Protein AF-A0A0F9MTR9-F1 (afdb_monomer)

Organism: NCBI:txid412755

Solvent-accessible surface area (backbone atoms only — not comparable to full-atom values): 8987 Å² total; per-residue (Å²): 132,70,67,75,56,73,81,66,84,61,54,40,68,63,38,48,52,52,39,52,52,59,43,52,77,67,64,38,77,47,78,51,72,43,64,49,99,84,73,46,79,38,27,51,30,38,27,37,75,48,100,92,44,79,46,41,32,48,50,75,56,64,39,66,62,46,27,50,54,45,49,54,35,38,74,72,57,65,37,72,91,58,58,66,74,57,50,70,30,61,70,50,21,37,16,25,48,40,48,51,51,36,56,50,50,55,54,52,49,56,38,38,75,69,69,74,46,55,69,61,73,74,43,44,56,27,30,40,41,84,87,79,72,39,30,45,44,54,56,37,54,76,54,69,36,71,93,71,63,80,59,95,80,68,77,127

Structure (mmCIF, N/CA/C/O backbone):
data_AF-A0A0F9MTR9-F1
#
_entry.id   AF-A0A0F9MTR9-F1
#
loop_
_atom_site.group_PDB
_atom_site.id
_atom_site.type_symbol
_atom_site.label_atom_id
_atom_site.label_alt_id
_atom_site.label_comp_id
_atom_site.label_asym_id
_atom_site.label_entity_id
_atom_site.label_seq_id
_atom_site.pdbx_PDB_ins_code
_atom_site.Cartn_x
_atom_site.Cartn_y
_atom_site.Cartn_z
_atom_site.occupancy
_atom_site.B_iso_or_equiv
_atom_site.auth_seq_id
_atom_site.auth_comp_id
_atom_site.auth_asym_id
_atom_site.auth_atom_id
_atom_site.pdbx_PDB_model_num
ATOM 1 N N . MET A 1 1 ? -18.879 12.267 6.826 1.00 84.62 1 MET A N 1
ATOM 2 C CA . MET A 1 1 ? -18.868 10.791 6.796 1.00 84.62 1 MET A CA 1
ATOM 3 C C . MET A 1 1 ? -17.697 10.272 7.627 1.00 84.62 1 MET A C 1
ATOM 5 O O . MET A 1 1 ? -16.678 10.961 7.651 1.00 84.62 1 MET A O 1
ATOM 9 N N . PRO A 1 2 ? -17.838 9.143 8.342 1.00 90.69 2 PRO A N 1
ATOM 10 C CA . PRO A 1 2 ? -16.717 8.442 8.976 1.00 90.69 2 PRO A CA 1
ATOM 11 C C . PRO A 1 2 ? -15.679 7.957 7.956 1.00 90.69 2 PRO A C 1
ATOM 13 O O . PRO A 1 2 ? -16.013 7.754 6.790 1.00 90.69 2 PRO A O 1
ATOM 16 N N . LEU A 1 3 ? -14.436 7.746 8.396 1.00 92.81 3 LEU A N 1
ATOM 17 C CA . LEU A 1 3 ? -13.390 7.118 7.584 1.00 92.81 3 LEU A CA 1
ATOM 18 C C . LEU A 1 3 ? -13.843 5.726 7.116 1.00 92.81 3 LEU A C 1
ATOM 20 O O . LEU A 1 3 ? -14.436 4.975 7.887 1.00 92.81 3 LEU A O 1
ATOM 24 N N . LYS A 1 4 ? -13.555 5.349 5.868 1.00 93.75 4 LYS A N 1
ATOM 25 C CA . LYS A 1 4 ? -13.884 4.008 5.365 1.00 93.75 4 LYS A CA 1
ATOM 26 C C . LYS A 1 4 ? -13.248 2.933 6.260 1.00 93.75 4 LYS A C 1
ATOM 28 O O . LYS A 1 4 ? -12.132 3.101 6.736 1.00 93.75 4 LYS A O 1
ATOM 33 N N . ASN A 1 5 ? -13.967 1.837 6.501 1.00 94.81 5 ASN A N 1
ATOM 34 C CA . ASN A 1 5 ? -13.511 0.698 7.310 1.00 94.81 5 ASN A CA 1
ATOM 35 C C . ASN A 1 5 ? -13.200 0.996 8.794 1.00 94.81 5 ASN A C 1
ATOM 37 O O . ASN A 1 5 ? -12.680 0.118 9.475 1.00 94.81 5 ASN A O 1
ATOM 41 N N . TYR A 1 6 ? -13.570 2.166 9.336 1.00 92.69 6 TYR A N 1
ATOM 42 C CA . TYR A 1 6 ? -13.245 2.583 10.714 1.00 92.69 6 TYR A CA 1
ATOM 43 C C . TYR A 1 6 ? -13.692 1.623 11.834 1.00 92.69 6 TYR A C 1
ATOM 45 O O . TYR A 1 6 ? -13.166 1.678 12.945 1.00 92.69 6 TYR A O 1
ATOM 53 N N . SER A 1 7 ? -14.681 0.768 11.564 1.00 91.81 7 SER A N 1
ATOM 54 C CA . SER A 1 7 ? -15.221 -0.225 12.499 1.00 91.81 7 SER A CA 1
ATOM 55 C C . SER A 1 7 ? -14.712 -1.646 12.244 1.00 91.81 7 SER A C 1
ATOM 57 O O . SER A 1 7 ? -15.275 -2.595 12.793 1.00 91.81 7 SER A O 1
ATOM 59 N N . THR A 1 8 ? -13.708 -1.820 11.376 1.00 94.62 8 THR A N 1
ATOM 60 C CA . THR A 1 8 ? -13.146 -3.138 11.069 1.00 94.62 8 THR A CA 1
ATOM 61 C C . THR A 1 8 ? -12.649 -3.834 12.334 1.00 94.62 8 THR A C 1
ATOM 63 O O . THR A 1 8 ? -12.142 -3.203 13.257 1.00 94.62 8 THR A O 1
ATOM 66 N N . LYS A 1 9 ? -12.804 -5.155 12.364 1.00 94.44 9 LYS A N 1
ATOM 67 C CA . LYS A 1 9 ? -12.199 -6.047 13.363 1.00 94.44 9 LYS A CA 1
ATOM 68 C C . LYS A 1 9 ? -11.244 -7.048 12.711 1.00 94.44 9 LYS A C 1
ATOM 70 O O . LYS A 1 9 ? -10.801 -7.986 13.360 1.00 94.44 9 LYS A O 1
ATOM 75 N N . ILE A 1 10 ? -11.006 -6.894 11.407 1.00 97.12 10 ILE A N 1
ATOM 76 C CA . ILE A 1 10 ? -10.143 -7.774 10.624 1.00 97.12 10 ILE A CA 1
ATOM 77 C C . ILE A 1 10 ? -8.696 -7.359 10.902 1.00 97.12 10 ILE A C 1
ATOM 79 O O . ILE A 1 10 ? -8.375 -6.207 10.610 1.00 97.12 10 ILE A O 1
ATOM 83 N N . PRO A 1 11 ? -7.842 -8.262 11.416 1.00 95.88 11 PRO A N 1
ATOM 84 C CA . PRO A 1 11 ? -6.431 -7.968 11.632 1.00 95.88 11 PRO A CA 1
ATOM 85 C C . PRO A 1 11 ? -5.704 -7.593 10.338 1.00 95.88 11 PRO A C 1
ATOM 87 O O . PRO A 1 11 ? -6.082 -8.016 9.234 1.00 95.88 11 PRO A O 1
ATOM 90 N N . SER A 1 12 ? -4.630 -6.825 10.486 1.00 96.38 12 SER A N 1
ATOM 91 C CA . SER A 1 12 ? -3.787 -6.371 9.379 1.00 96.38 12 SER A CA 1
ATOM 92 C C . SER A 1 12 ? -3.253 -7.536 8.553 1.00 96.38 12 SER A C 1
ATOM 94 O O . SER A 1 12 ? -3.340 -7.506 7.333 1.00 96.38 12 SER A O 1
ATOM 96 N N . GLU A 1 13 ? -2.785 -8.598 9.204 1.00 96.06 13 GLU A N 1
ATOM 97 C CA . GLU A 1 13 ? -2.143 -9.765 8.592 1.00 96.06 13 GLU A CA 1
ATOM 98 C C . GLU A 1 13 ? -3.093 -10.477 7.632 1.00 96.06 13 GLU A C 1
ATOM 100 O O . GLU A 1 13 ? -2.724 -10.796 6.504 1.00 96.06 13 GLU A O 1
ATOM 105 N N . ARG A 1 14 ? -4.354 -10.658 8.048 1.00 98.12 14 ARG A N 1
ATOM 106 C CA . ARG A 1 14 ? -5.390 -11.247 7.194 1.00 98.12 14 ARG A CA 1
ATOM 107 C C . ARG A 1 14 ? -5.662 -10.371 5.977 1.00 98.12 14 ARG A C 1
ATOM 109 O O . ARG A 1 14 ? -5.821 -10.883 4.876 1.00 98.12 14 ARG A O 1
ATOM 116 N N . THR A 1 15 ? -5.710 -9.057 6.168 1.00 98.25 15 THR A N 1
ATOM 117 C CA . THR A 1 15 ? -5.938 -8.125 5.061 1.00 98.25 15 THR A CA 1
ATOM 118 C C . THR A 1 15 ? -4.756 -8.092 4.096 1.00 98.25 15 THR A C 1
ATOM 120 O O . THR A 1 15 ? -4.961 -8.052 2.889 1.00 98.25 15 THR A O 1
ATOM 123 N N . ILE A 1 16 ? -3.528 -8.147 4.608 1.00 98.25 16 ILE A N 1
ATOM 124 C CA . ILE A 1 16 ? -2.316 -8.208 3.792 1.00 98.25 16 ILE A CA 1
ATOM 125 C C . ILE A 1 16 ? -2.293 -9.508 2.985 1.00 98.25 16 ILE A C 1
ATOM 127 O O . ILE A 1 16 ? -2.051 -9.446 1.789 1.00 98.25 16 ILE A O 1
ATOM 131 N N . ALA A 1 17 ? -2.652 -10.651 3.572 1.00 98.19 17 ALA A N 1
ATOM 132 C CA . ALA A 1 17 ? -2.783 -11.905 2.826 1.00 98.19 17 ALA A CA 1
ATOM 133 C C . ALA A 1 17 ? -3.859 -11.828 1.721 1.00 98.19 17 ALA A C 1
ATOM 135 O O . ALA A 1 17 ? -3.683 -12.382 0.637 1.00 98.19 17 ALA A O 1
ATOM 136 N N . GLU A 1 18 ? -4.968 -11.113 1.957 1.00 98.38 18 GLU A N 1
ATOM 137 C CA . GLU A 1 18 ? -5.954 -10.824 0.905 1.00 98.38 18 GLU A CA 1
ATOM 138 C C . GLU A 1 18 ? -5.345 -9.963 -0.220 1.00 98.38 18 GLU A C 1
ATOM 140 O O . GLU A 1 18 ? -5.603 -10.241 -1.387 1.00 98.38 18 GLU A O 1
ATOM 145 N N . ILE A 1 19 ? -4.523 -8.956 0.108 1.00 98.19 19 ILE A N 1
ATOM 146 C CA . ILE A 1 19 ? -3.798 -8.133 -0.880 1.00 98.19 19 ILE A CA 1
ATOM 147 C C . ILE A 1 19 ? -2.820 -8.992 -1.688 1.00 98.19 19 ILE A C 1
ATOM 149 O O . ILE A 1 19 ? -2.833 -8.928 -2.913 1.00 98.19 19 ILE A O 1
ATOM 153 N N . GLU A 1 20 ? -2.005 -9.807 -1.017 1.00 97.88 20 GLU A N 1
ATOM 154 C CA . GLU A 1 20 ? -1.036 -10.711 -1.646 1.00 97.88 20 GLU A CA 1
ATOM 155 C C . GLU A 1 20 ? -1.737 -11.649 -2.633 1.00 97.88 20 GLU A C 1
ATOM 157 O O . GLU A 1 20 ? -1.299 -11.786 -3.773 1.00 97.88 20 GLU A O 1
ATOM 162 N N . LYS A 1 21 ? -2.881 -12.220 -2.237 1.00 97.31 21 LYS A N 1
ATOM 163 C CA . LYS A 1 21 ? -3.694 -13.063 -3.116 1.00 97.31 21 LYS A CA 1
ATOM 164 C C . LYS A 1 21 ? -4.201 -12.301 -4.342 1.00 97.31 21 LYS A C 1
ATOM 166 O O . LYS A 1 21 ? -4.110 -12.833 -5.440 1.00 97.31 21 LYS A O 1
ATOM 171 N N . ILE A 1 22 ? -4.732 -11.088 -4.161 1.00 96.75 22 ILE A N 1
ATOM 172 C CA . ILE A 1 22 ? -5.232 -10.261 -5.271 1.00 96.75 22 ILE A CA 1
ATOM 173 C C . ILE A 1 22 ? -4.103 -9.931 -6.256 1.00 96.75 22 ILE A C 1
ATOM 175 O O . ILE A 1 22 ? -4.307 -10.010 -7.461 1.00 96.75 22 ILE A O 1
ATOM 179 N N . LEU A 1 23 ? -2.915 -9.578 -5.762 1.00 96.06 23 LEU A N 1
ATOM 180 C CA . LEU A 1 23 ? -1.765 -9.262 -6.612 1.00 96.06 23 LEU A CA 1
ATOM 181 C C . LEU A 1 23 ? -1.262 -10.501 -7.365 1.00 96.06 23 LEU A C 1
ATOM 183 O O . LEU A 1 23 ? -1.042 -10.440 -8.572 1.00 96.06 23 LEU A O 1
ATOM 187 N N . ALA A 1 24 ? -1.141 -11.637 -6.677 1.00 94.44 24 ALA A N 1
ATOM 188 C CA . ALA A 1 24 ? -0.658 -12.883 -7.267 1.00 94.44 24 ALA A CA 1
ATOM 189 C C . ALA A 1 24 ? -1.558 -13.402 -8.403 1.00 94.44 24 ALA A C 1
ATOM 191 O O . ALA A 1 24 ? -1.059 -13.993 -9.355 1.00 94.44 24 ALA A O 1
ATOM 192 N N . THR A 1 25 ? -2.876 -13.169 -8.346 1.00 91.56 25 THR A N 1
ATOM 193 C CA . THR A 1 25 ? -3.780 -13.562 -9.443 1.00 91.56 25 THR A CA 1
ATOM 194 C C . THR A 1 25 ? -3.669 -12.668 -10.680 1.00 91.56 25 THR A C 1
ATOM 196 O O . THR A 1 25 ? -4.226 -13.022 -11.712 1.00 91.56 25 THR A O 1
ATOM 199 N N . HIS A 1 26 ? -2.951 -11.545 -10.596 1.00 87.88 26 HIS A N 1
ATOM 200 C CA . HIS A 1 26 ? -2.802 -10.554 -11.666 1.00 87.88 26 HIS A CA 1
ATOM 201 C C . HIS A 1 26 ? -1.358 -10.481 -12.194 1.00 87.88 26 HIS A C 1
ATOM 203 O O . HIS A 1 26 ? -0.873 -9.415 -12.548 1.00 87.88 26 HIS A O 1
ATOM 209 N N . GLY A 1 27 ? -0.641 -11.609 -12.239 1.00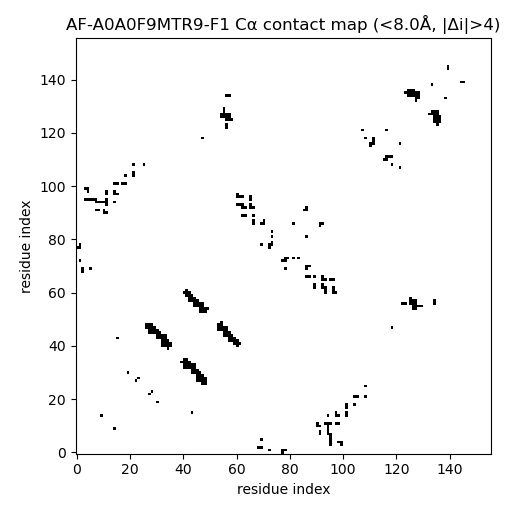 82.12 27 GLY A N 1
ATOM 210 C CA . GLY A 1 27 ? 0.645 -11.701 -12.950 1.00 82.12 27 GLY A CA 1
ATOM 211 C C . GLY A 1 27 ? 1.852 -11.086 -12.233 1.00 82.12 27 GLY A C 1
ATOM 212 O O . GLY A 1 27 ? 2.919 -10.961 -12.827 1.00 82.12 27 GLY A O 1
ATOM 213 N N . VAL A 1 28 ? 1.713 -10.730 -10.955 1.00 93.44 28 VAL A N 1
ATOM 214 C CA . VAL A 1 28 ? 2.850 -10.350 -10.110 1.00 93.44 28 VAL A CA 1
ATOM 215 C C . VAL A 1 28 ? 3.755 -11.561 -9.870 1.00 93.44 28 VAL A C 1
ATOM 217 O O . VAL A 1 28 ? 3.272 -12.628 -9.489 1.00 93.44 28 VAL A O 1
ATOM 220 N N . THR A 1 29 ? 5.065 -11.387 -10.044 1.00 94.19 29 THR A N 1
ATOM 221 C CA . THR A 1 29 ? 6.052 -12.479 -9.972 1.00 94.19 29 THR A CA 1
ATOM 222 C C . THR A 1 29 ? 6.726 -12.616 -8.611 1.00 94.19 29 THR A C 1
ATOM 224 O O . THR A 1 29 ? 7.050 -13.728 -8.200 1.00 94.19 29 THR A O 1
ATOM 227 N N . ASP A 1 30 ? 6.867 -11.518 -7.871 1.00 97.25 30 ASP A N 1
ATOM 228 C CA . ASP A 1 30 ? 7.474 -11.493 -6.540 1.00 97.25 30 ASP A CA 1
ATOM 229 C C . ASP A 1 30 ? 6.664 -10.589 -5.606 1.00 97.25 30 ASP A C 1
ATOM 231 O O . ASP A 1 30 ? 6.194 -9.531 -6.024 1.00 97.25 30 ASP A O 1
ATOM 235 N N . ILE A 1 31 ? 6.525 -10.973 -4.330 1.00 97.94 31 ILE A N 1
ATOM 236 C CA . ILE A 1 31 ? 5.891 -10.153 -3.286 1.00 97.94 31 ILE A CA 1
ATOM 237 C C . ILE A 1 31 ? 6.719 -10.218 -2.002 1.00 97.94 31 ILE A C 1
ATOM 239 O O . ILE A 1 31 ? 7.043 -11.300 -1.514 1.00 97.94 31 ILE A O 1
ATOM 243 N N . TRP A 1 32 ? 7.022 -9.062 -1.408 1.00 97.81 32 TRP A N 1
ATOM 244 C CA . TRP A 1 32 ? 7.689 -8.992 -0.107 1.00 97.81 32 TRP A CA 1
ATOM 245 C C . TRP A 1 32 ? 7.195 -7.828 0.749 1.00 97.81 32 TRP A C 1
ATOM 247 O O . TRP A 1 32 ? 6.712 -6.798 0.273 1.00 97.81 32 TRP A O 1
ATOM 257 N N . LYS A 1 33 ? 7.352 -7.980 2.062 1.00 97.62 33 LYS A N 1
ATOM 258 C CA . LYS A 1 33 ? 6.883 -7.027 3.071 1.00 97.62 33 LYS A CA 1
ATOM 259 C C . LYS A 1 33 ? 8.054 -6.265 3.674 1.00 97.62 33 LYS A C 1
ATOM 261 O O . LYS A 1 33 ? 9.084 -6.856 3.985 1.00 97.62 33 LYS A O 1
ATOM 266 N N . LYS A 1 34 ? 7.878 -4.960 3.897 1.00 96.12 34 LYS A N 1
ATOM 267 C CA . LYS A 1 34 ? 8.786 -4.179 4.751 1.00 96.12 34 LYS A CA 1
ATOM 268 C C . LYS A 1 34 ? 8.225 -4.152 6.164 1.00 96.12 34 LYS A C 1
ATOM 270 O O . LYS A 1 34 ? 7.097 -3.703 6.367 1.00 96.12 34 LYS A O 1
ATOM 275 N N . TYR A 1 35 ? 9.019 -4.590 7.127 1.00 95.00 35 TYR A N 1
ATOM 276 C CA . TYR A 1 35 ? 8.684 -4.539 8.547 1.00 95.00 35 TYR A CA 1
ATOM 277 C C . TYR A 1 35 ? 9.381 -3.350 9.218 1.00 95.00 35 TYR A C 1
ATOM 279 O O . TYR A 1 35 ? 10.458 -2.940 8.786 1.00 95.00 35 TYR A O 1
ATOM 287 N N . ASN A 1 36 ? 8.765 -2.777 10.251 1.00 91.62 36 ASN A N 1
ATOM 288 C CA . ASN A 1 36 ? 9.448 -1.860 11.168 1.00 91.62 36 ASN A CA 1
ATOM 289 C C . ASN A 1 36 ? 10.148 -2.636 12.302 1.00 91.62 36 ASN A C 1
ATOM 291 O O . ASN A 1 36 ? 10.005 -3.852 12.419 1.00 91.62 36 ASN A O 1
ATOM 295 N N . GLY A 1 37 ? 10.871 -1.925 13.174 1.00 88.69 37 GLY A N 1
ATOM 296 C CA . GLY A 1 37 ? 11.546 -2.527 14.334 1.00 88.69 37 GLY A CA 1
ATOM 297 C C . GLY A 1 37 ? 10.610 -3.168 15.370 1.00 88.69 37 GLY A C 1
ATOM 298 O O . GLY A 1 37 ? 11.079 -3.916 16.218 1.00 88.69 37 GLY A O 1
ATOM 299 N N . ALA A 1 38 ? 9.300 -2.914 15.289 1.00 87.94 38 ALA A N 1
ATOM 300 C CA . ALA A 1 38 ? 8.276 -3.529 16.135 1.00 87.94 38 ALA A CA 1
ATOM 301 C C . ALA A 1 38 ? 7.617 -4.764 15.485 1.00 87.94 38 ALA A C 1
ATOM 303 O O . ALA A 1 38 ? 6.673 -5.318 16.041 1.00 87.94 38 ALA A O 1
ATOM 304 N N . GLY A 1 39 ? 8.075 -5.191 14.302 1.00 89.38 39 GLY A N 1
ATOM 305 C CA . GLY A 1 39 ? 7.521 -6.350 13.598 1.00 89.38 39 GLY A CA 1
ATOM 306 C C . GLY A 1 39 ? 6.195 -6.086 12.875 1.00 89.38 39 GLY A C 1
ATOM 307 O O . GLY A 1 39 ? 5.544 -7.031 12.437 1.00 89.38 39 GLY A O 1
ATOM 308 N N . GLN A 1 40 ? 5.796 -4.825 12.690 1.00 91.00 40 GLN A N 1
ATOM 309 C CA . GLN A 1 40 ? 4.594 -4.465 11.933 1.00 91.00 40 GLN A CA 1
ATOM 310 C C . GLN A 1 40 ? 4.923 -4.205 10.461 1.00 91.00 40 GLN A C 1
ATOM 312 O O . GLN A 1 40 ? 5.937 -3.585 10.129 1.00 91.00 40 GLN A O 1
ATOM 317 N N . VAL A 1 41 ? 4.026 -4.620 9.563 1.00 95.62 41 VAL A N 1
ATOM 318 C CA . VAL A 1 41 ? 4.167 -4.371 8.122 1.00 95.62 41 VAL A CA 1
ATOM 319 C C . VAL A 1 41 ? 3.895 -2.897 7.812 1.00 95.62 41 VAL A C 1
ATOM 321 O O . VAL A 1 41 ? 2.823 -2.367 8.109 1.00 95.62 41 VAL A O 1
ATOM 324 N N . THR A 1 42 ? 4.868 -2.253 7.172 1.00 94.81 42 THR A N 1
ATOM 325 C CA . THR A 1 42 ? 4.851 -0.837 6.763 1.00 94.81 42 THR A CA 1
ATOM 326 C C . THR A 1 42 ? 4.738 -0.646 5.255 1.00 94.81 42 THR A C 1
ATOM 328 O O . THR A 1 42 ? 4.407 0.446 4.799 1.00 94.81 42 THR A O 1
ATOM 331 N N . ALA A 1 43 ? 5.003 -1.685 4.465 1.00 97.38 43 ALA A N 1
ATOM 332 C CA . ALA A 1 43 ? 4.770 -1.675 3.028 1.00 97.38 43 ALA A CA 1
ATOM 333 C C . ALA A 1 43 ? 4.594 -3.096 2.487 1.00 97.38 43 ALA A C 1
ATOM 335 O O . ALA A 1 43 ? 5.239 -4.027 2.978 1.00 97.38 43 ALA A O 1
ATOM 336 N N . VAL A 1 44 ? 3.776 -3.218 1.444 1.00 98.19 44 VAL A N 1
ATOM 337 C CA . VAL A 1 44 ? 3.755 -4.373 0.540 1.00 98.19 44 VAL A CA 1
ATOM 338 C C . VAL A 1 44 ? 4.462 -3.946 -0.739 1.00 98.19 44 VAL A C 1
ATOM 340 O O . VAL A 1 44 ? 4.155 -2.892 -1.297 1.00 98.19 44 VAL A O 1
ATOM 343 N N . ASN A 1 45 ? 5.429 -4.739 -1.174 1.00 98.31 45 ASN A N 1
ATOM 344 C CA . ASN A 1 45 ? 6.174 -4.522 -2.403 1.00 98.31 45 ASN A CA 1
ATOM 345 C C . ASN A 1 45 ? 5.937 -5.706 -3.325 1.00 98.31 45 ASN A C 1
ATOM 347 O O . ASN A 1 45 ? 5.758 -6.827 -2.845 1.00 98.31 45 ASN A O 1
ATOM 351 N N . PHE A 1 46 ? 5.957 -5.452 -4.623 1.00 98.00 46 PHE A N 1
ATOM 352 C CA . PHE A 1 46 ? 5.744 -6.491 -5.610 1.00 98.00 46 PHE A CA 1
ATOM 353 C C . PHE A 1 46 ? 6.453 -6.184 -6.928 1.00 98.00 46 PHE A C 1
ATOM 355 O O . PHE A 1 46 ? 6.809 -5.034 -7.172 1.00 98.00 46 PHE A O 1
ATOM 362 N N . VAL A 1 47 ? 6.667 -7.198 -7.766 1.00 98.00 47 VAL A N 1
ATOM 363 C CA . VAL A 1 47 ? 7.277 -7.055 -9.100 1.00 98.00 47 VAL A CA 1
ATOM 364 C C . VAL A 1 47 ? 6.295 -7.480 -10.176 1.00 98.00 47 VAL A C 1
ATOM 366 O O . VAL A 1 47 ? 5.617 -8.496 -10.043 1.00 98.00 47 VAL A O 1
ATOM 369 N N . VAL A 1 48 ? 6.248 -6.695 -11.247 1.00 95.12 48 VAL A N 1
ATOM 370 C CA . VAL A 1 48 ? 5.525 -7.018 -12.477 1.00 95.12 48 VAL A CA 1
ATOM 371 C C . VAL A 1 48 ? 6.550 -7.248 -13.578 1.00 95.12 48 VAL A C 1
ATOM 373 O O . VAL A 1 48 ? 7.482 -6.452 -13.736 1.00 95.12 48 VAL A O 1
ATOM 376 N N . ASP A 1 49 ? 6.379 -8.325 -14.335 1.00 93.38 49 ASP A N 1
ATOM 377 C CA . ASP A 1 49 ? 7.165 -8.581 -15.539 1.00 93.38 49 ASP A CA 1
ATOM 378 C C . ASP A 1 49 ? 6.510 -7.826 -16.706 1.00 93.38 49 ASP A C 1
ATOM 380 O O . ASP A 1 49 ? 5.444 -8.206 -17.184 1.00 93.38 49 ASP A O 1
ATOM 384 N N . THR A 1 50 ? 7.136 -6.730 -17.135 1.00 90.62 50 THR A N 1
ATOM 385 C CA . THR A 1 50 ? 6.687 -5.920 -18.280 1.00 90.62 50 THR A CA 1
ATOM 386 C C . THR A 1 50 ? 7.435 -6.334 -19.548 1.00 90.62 50 THR A C 1
ATOM 388 O O . THR A 1 50 ? 8.485 -6.981 -19.475 1.00 90.62 50 THR A O 1
ATOM 391 N N . GLU A 1 51 ? 6.975 -5.890 -20.720 1.00 90.75 51 GLU A N 1
ATOM 392 C CA . GLU A 1 51 ? 7.706 -6.094 -21.984 1.00 90.75 51 GLU A CA 1
ATOM 393 C C . GLU A 1 51 ? 9.114 -5.458 -21.988 1.00 90.75 51 GLU A C 1
ATOM 395 O O . GLU A 1 51 ? 9.993 -5.885 -22.734 1.00 90.75 51 GLU A O 1
ATOM 400 N N . PHE A 1 52 ? 9.358 -4.481 -21.106 1.00 93.31 52 PHE A N 1
ATOM 401 C CA . PHE A 1 52 ? 10.641 -3.786 -20.948 1.00 93.31 52 PHE A CA 1
ATOM 402 C C . PHE A 1 52 ? 11.492 -4.336 -19.793 1.00 93.31 52 PHE A C 1
ATOM 404 O O . PHE A 1 52 ? 12.569 -3.809 -19.506 1.00 93.31 52 PHE A O 1
ATOM 411 N N . GLY A 1 53 ? 11.023 -5.392 -19.122 1.00 93.44 53 GLY A N 1
ATOM 412 C CA . GLY A 1 53 ? 11.693 -6.035 -17.997 1.00 93.44 53 GLY A CA 1
ATOM 413 C C . GLY A 1 53 ? 10.926 -5.933 -16.680 1.00 93.44 53 GLY A C 1
ATOM 414 O O . GLY A 1 53 ? 9.769 -5.515 -16.617 1.00 93.44 53 GLY A O 1
ATOM 415 N N . LYS A 1 54 ? 11.588 -6.351 -15.600 1.00 95.31 54 LYS A N 1
ATOM 416 C CA . LYS A 1 54 ? 10.996 -6.417 -14.260 1.00 95.31 54 LYS A CA 1
ATOM 417 C C . LYS A 1 54 ? 10.866 -5.035 -13.633 1.00 95.31 54 LYS A C 1
ATOM 419 O O . LYS A 1 54 ? 11.866 -4.341 -13.443 1.00 95.31 54 LYS A O 1
ATOM 424 N N . MET A 1 55 ? 9.649 -4.672 -13.245 1.00 96.62 55 MET A N 1
ATOM 425 C CA . MET A 1 55 ? 9.339 -3.391 -12.626 1.00 96.62 55 MET A CA 1
ATOM 426 C C . MET A 1 55 ? 8.858 -3.600 -11.182 1.00 96.62 55 MET A C 1
ATOM 428 O O . MET A 1 55 ? 7.760 -4.117 -10.968 1.00 96.62 55 MET A O 1
ATOM 432 N N . PRO A 1 56 ? 9.671 -3.245 -10.171 1.00 98.00 56 PRO A N 1
ATOM 433 C CA . PRO A 1 56 ? 9.254 -3.285 -8.774 1.00 98.00 56 PRO A CA 1
ATOM 434 C C . PRO A 1 56 ? 8.340 -2.104 -8.418 1.00 98.00 56 PRO A C 1
ATOM 436 O O . PRO A 1 56 ? 8.531 -0.978 -8.877 1.00 98.00 56 PRO A O 1
ATOM 439 N N . PHE A 1 57 ? 7.390 -2.348 -7.522 1.00 98.06 57 PHE A N 1
ATOM 440 C CA . PHE A 1 57 ? 6.445 -1.378 -6.979 1.00 98.06 57 PHE A CA 1
ATOM 441 C C . PHE A 1 57 ? 6.412 -1.460 -5.455 1.00 98.06 57 PHE A C 1
ATOM 443 O O . PHE A 1 57 ? 6.601 -2.528 -4.868 1.00 98.06 57 PHE A O 1
ATOM 450 N N . ARG A 1 58 ? 6.131 -0.330 -4.797 1.00 98.12 58 ARG A N 1
ATOM 451 C CA . ARG A 1 58 ? 6.022 -0.238 -3.337 1.00 98.12 58 ARG A CA 1
ATOM 452 C C . ARG A 1 58 ? 4.757 0.497 -2.921 1.00 98.12 58 ARG A C 1
ATOM 454 O O . ARG A 1 58 ? 4.623 1.692 -3.158 1.00 98.12 58 ARG A O 1
ATOM 461 N N . LEU A 1 59 ? 3.881 -0.198 -2.199 1.00 97.19 59 LEU A N 1
ATOM 462 C CA . LEU A 1 59 ? 2.687 0.366 -1.573 1.00 97.19 59 LEU A CA 1
ATOM 463 C C . LEU A 1 59 ? 2.946 0.613 -0.079 1.00 97.19 59 LEU A C 1
ATOM 465 O O . LEU A 1 59 ? 2.893 -0.331 0.720 1.00 97.19 59 LEU A O 1
ATOM 469 N N . PRO A 1 60 ? 3.261 1.858 0.329 1.00 95.62 60 PRO A N 1
ATOM 470 C CA . PRO A 1 60 ? 3.507 2.182 1.726 1.00 95.62 60 PRO A CA 1
ATOM 471 C C . PRO A 1 60 ? 2.198 2.319 2.512 1.00 95.62 60 PRO A C 1
ATOM 473 O O . PRO A 1 60 ? 1.204 2.845 2.015 1.00 95.62 60 PRO A O 1
ATOM 476 N N . MET A 1 61 ? 2.237 1.947 3.789 1.00 93.88 61 MET A N 1
ATOM 477 C CA . MET A 1 61 ? 1.165 2.177 4.752 1.00 93.88 61 MET A CA 1
ATOM 478 C C . MET A 1 61 ? 1.661 3.091 5.881 1.00 93.88 61 MET A C 1
ATOM 480 O O . MET A 1 61 ? 2.721 2.863 6.460 1.00 93.88 61 MET A O 1
ATOM 484 N N . LYS A 1 62 ? 0.895 4.148 6.185 1.00 92.12 62 LYS A N 1
ATOM 485 C CA . LYS A 1 62 ? 1.226 5.189 7.180 1.00 92.12 62 LYS A CA 1
ATOM 486 C C . LYS A 1 62 ? 0.200 5.198 8.323 1.00 92.12 62 LYS A C 1
ATOM 488 O O . LYS A 1 62 ? -0.770 5.956 8.261 1.00 92.12 62 LYS A O 1
ATOM 493 N N . PRO A 1 63 ? 0.348 4.323 9.330 1.00 92.06 63 PRO A N 1
ATOM 494 C CA . PRO A 1 63 ? -0.684 4.086 10.345 1.00 92.06 63 PRO A CA 1
ATOM 495 C C . PRO A 1 63 ? -0.914 5.309 11.234 1.00 92.06 63 PRO A C 1
ATOM 497 O O . PRO A 1 63 ? -2.056 5.582 11.598 1.00 92.06 63 PRO A O 1
ATOM 500 N N . ASP A 1 64 ? 0.125 6.111 11.474 1.00 94.12 64 ASP A N 1
ATOM 501 C CA . ASP A 1 64 ? 0.030 7.352 12.251 1.00 94.12 64 ASP A CA 1
ATOM 502 C C . ASP A 1 64 ? -0.932 8.358 11.606 1.00 94.12 64 ASP A C 1
ATOM 504 O O . ASP A 1 64 ? -1.742 8.983 12.288 1.00 94.12 64 ASP A O 1
ATOM 508 N N . ALA A 1 65 ? -0.910 8.466 10.272 1.00 95.38 65 ALA A N 1
ATOM 509 C CA . ALA A 1 65 ? -1.816 9.345 9.535 1.00 95.38 65 ALA A CA 1
ATOM 510 C C . ALA A 1 65 ? -3.277 8.886 9.665 1.00 95.38 65 ALA A C 1
ATOM 512 O O . ALA A 1 65 ? -4.178 9.706 9.836 1.00 95.38 65 ALA A O 1
ATOM 513 N N . VAL A 1 66 ? -3.517 7.569 9.638 1.00 96.44 66 VAL A N 1
ATOM 514 C CA . VAL A 1 66 ? -4.852 6.998 9.870 1.00 96.44 66 VAL A CA 1
ATOM 515 C C . VAL A 1 66 ? -5.308 7.282 11.296 1.00 96.44 66 VAL A C 1
ATOM 517 O O . VAL A 1 66 ? -6.433 7.740 11.496 1.00 96.44 66 VAL A O 1
ATOM 520 N N . GLN A 1 67 ? -4.437 7.067 12.284 1.00 96.81 67 GLN A N 1
ATOM 521 C CA . GLN A 1 67 ? -4.756 7.334 13.681 1.00 96.81 67 GLN A CA 1
ATOM 522 C C . GLN A 1 67 ? -5.096 8.811 13.908 1.00 96.81 67 GLN A C 1
ATOM 524 O O . GLN A 1 67 ? -6.093 9.114 14.564 1.00 96.81 67 GLN A O 1
ATOM 529 N N . GLN A 1 68 ? -4.314 9.729 13.338 1.00 97.25 68 GLN A N 1
ATOM 530 C CA . GLN A 1 68 ? -4.569 11.160 13.462 1.00 97.25 68 GLN A CA 1
ATOM 531 C C . GLN A 1 68 ? -5.950 11.529 12.906 1.00 97.25 68 GLN A C 1
ATOM 533 O O . GLN A 1 68 ? -6.742 12.164 13.598 1.00 97.25 68 GLN A O 1
ATOM 538 N N . ILE A 1 69 ? -6.304 11.023 11.719 1.00 96.88 69 ILE A N 1
ATOM 539 C CA . ILE A 1 69 ? -7.634 11.240 11.132 1.00 96.88 69 ILE A CA 1
ATOM 540 C C 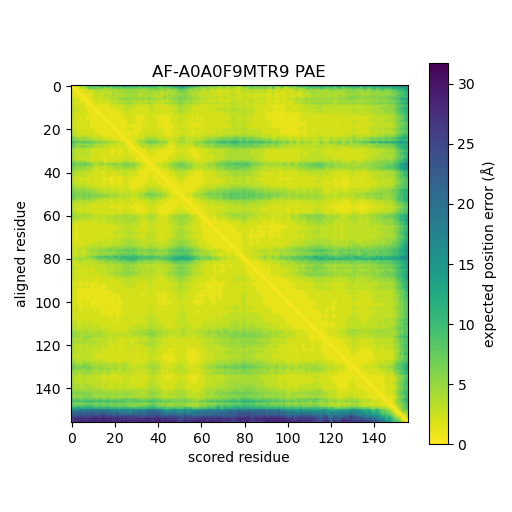. ILE A 1 69 ? -8.743 10.687 12.042 1.00 96.88 69 ILE A C 1
ATOM 542 O O . ILE A 1 69 ? -9.792 11.317 12.196 1.00 96.88 69 ILE A O 1
ATOM 546 N N . LEU A 1 70 ? -8.544 9.522 12.667 1.00 96.88 70 LEU A N 1
ATOM 547 C CA . LEU A 1 70 ? -9.516 8.954 13.607 1.00 96.88 70 LEU A CA 1
ATOM 548 C C . LEU A 1 70 ? -9.692 9.832 14.854 1.00 96.88 70 LEU A C 1
ATOM 550 O O . LEU A 1 70 ? -10.830 10.037 15.286 1.00 96.88 70 LEU A O 1
ATOM 554 N N . LYS A 1 71 ? -8.602 10.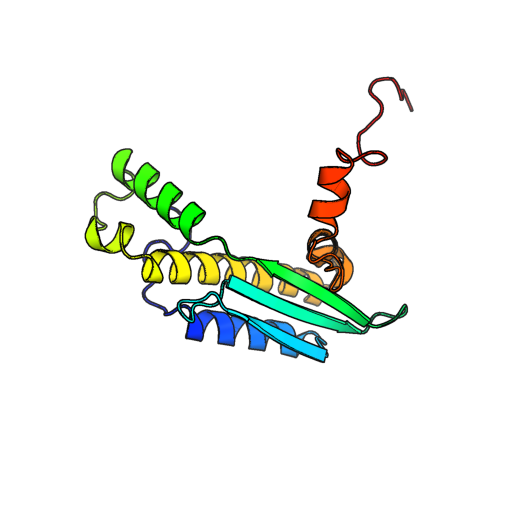384 15.403 1.00 96.81 71 LYS A N 1
ATOM 555 C CA . LYS A 1 71 ? -8.639 11.340 16.525 1.00 96.81 71 LYS A CA 1
ATOM 556 C C . LYS A 1 71 ? -9.416 12.600 16.140 1.00 96.81 71 LYS A C 1
ATOM 558 O O . LYS A 1 71 ? -10.342 12.988 16.852 1.00 96.81 71 LYS A O 1
ATOM 563 N N . ASP A 1 72 ? -9.143 13.171 14.971 1.00 96.94 72 ASP A N 1
ATOM 564 C CA . ASP A 1 72 ? -9.830 14.370 14.474 1.00 96.94 72 ASP A CA 1
ATOM 565 C C . ASP A 1 72 ? -11.333 14.115 14.246 1.00 96.94 72 ASP A C 1
ATOM 567 O O . ASP A 1 72 ? -12.204 14.923 14.596 1.00 96.94 72 ASP A O 1
ATOM 571 N N . GLN A 1 73 ? -11.685 12.944 13.708 1.00 96.44 73 GLN A N 1
ATOM 572 C CA . GLN A 1 73 ? -13.081 12.539 13.536 1.00 96.44 73 GLN A CA 1
ATOM 573 C C . GLN A 1 73 ? -13.787 12.248 14.866 1.00 96.44 73 GLN A C 1
ATOM 575 O O . GLN A 1 73 ? -14.992 12.486 14.996 1.00 96.44 73 GLN A O 1
ATOM 580 N N . LYS A 1 74 ?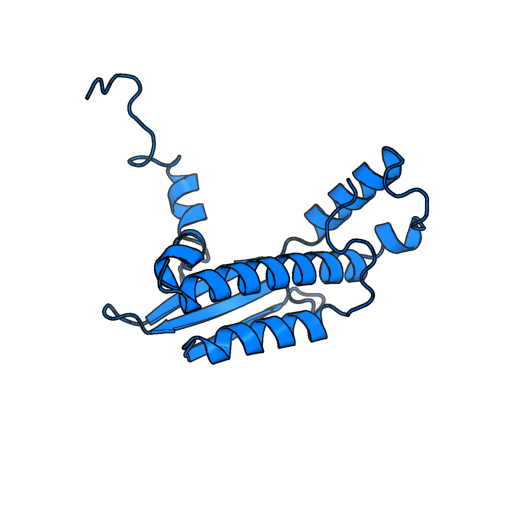 -13.063 11.748 15.870 1.00 95.81 74 LYS A N 1
ATOM 581 C CA . LYS A 1 74 ? -13.594 11.556 17.220 1.00 95.81 74 LYS A CA 1
ATOM 582 C C . LYS A 1 74 ? -13.877 12.898 17.893 1.00 95.81 74 LYS A C 1
ATOM 584 O O . LYS A 1 74 ? -14.994 13.088 18.373 1.00 95.81 74 LYS A O 1
ATOM 589 N N . ASN A 1 75 ? -12.927 13.829 17.834 1.00 95.88 75 ASN A N 1
ATOM 590 C CA . ASN A 1 75 ? -13.050 15.181 18.384 1.00 95.88 75 ASN A CA 1
ATOM 591 C C . ASN A 1 75 ? -14.181 15.984 17.731 1.00 95.88 75 ASN A C 1
ATOM 593 O O . ASN A 1 75 ? -14.957 16.634 18.420 1.00 95.88 75 ASN A O 1
ATOM 597 N N . SER A 1 76 ? -14.356 15.866 16.412 1.00 95.31 76 SER A N 1
ATOM 598 C CA . SER A 1 76 ? -15.470 16.503 15.687 1.00 95.31 76 SER A CA 1
ATOM 599 C C . SER A 1 76 ? -16.834 15.821 15.888 1.00 95.31 76 SER A C 1
ATOM 601 O O . SER A 1 76 ? -17.817 16.190 15.247 1.00 95.31 76 SER A O 1
ATOM 603 N N . GLY A 1 77 ? -16.926 14.794 16.739 1.00 94.00 77 GLY A N 1
ATOM 604 C CA . GLY A 1 77 ? -18.180 14.101 17.030 1.00 94.00 77 GLY A CA 1
ATOM 605 C C . GLY A 1 77 ? -18.686 13.190 15.904 1.00 94.00 77 GLY A C 1
ATOM 606 O O . GLY A 1 77 ? -19.825 12.726 15.971 1.00 94.00 77 GLY A O 1
ATOM 607 N N . LYS A 1 78 ? -17.866 12.879 14.891 1.00 93.31 78 LYS A N 1
ATOM 608 C CA . LYS A 1 78 ? -18.220 11.928 13.818 1.00 93.31 78 LYS A CA 1
ATOM 609 C C . LYS A 1 78 ? -18.160 10.473 14.295 1.00 93.31 78 LYS A C 1
ATOM 611 O O . LYS A 1 78 ? -18.907 9.637 13.797 1.00 93.31 78 LYS A O 1
ATOM 616 N N . LEU A 1 79 ? -17.321 10.173 15.293 1.00 93.25 79 LEU A N 1
ATOM 617 C CA . LEU A 1 79 ? -17.114 8.822 15.844 1.00 93.25 79 LEU A CA 1
ATOM 618 C C . LEU A 1 79 ? -17.618 8.680 17.292 1.00 93.25 79 LEU A C 1
ATOM 620 O O . LEU A 1 79 ? -16.959 8.072 18.137 1.00 93.25 79 LEU A O 1
ATOM 624 N N . LYS A 1 80 ? -18.802 9.228 17.611 1.00 88.88 80 LYS A N 1
ATOM 625 C CA . LYS A 1 80 ? -19.364 9.213 18.984 1.00 88.88 80 LYS A CA 1
ATOM 626 C C . LYS A 1 80 ? -19.391 7.815 19.611 1.00 88.88 80 LYS A C 1
ATOM 628 O O . LYS A 1 80 ? -18.978 7.667 20.755 1.00 88.88 80 LYS A O 1
ATOM 633 N N . LYS A 1 81 ? -19.797 6.801 18.839 1.00 88.56 81 LYS A N 1
ATOM 634 C CA . LYS A 1 81 ? -19.975 5.412 19.301 1.00 88.56 81 LYS A CA 1
ATOM 635 C C . LYS A 1 81 ? -18.674 4.603 19.424 1.00 88.56 81 LYS A C 1
ATOM 637 O O . LYS A 1 81 ? -18.704 3.512 19.979 1.00 88.56 81 LYS A O 1
ATOM 642 N N . ILE A 1 82 ? -17.550 5.105 18.909 1.00 91.19 82 ILE A N 1
ATOM 643 C CA . ILE A 1 82 ? -16.262 4.399 18.975 1.00 91.19 82 ILE A CA 1
ATOM 644 C C . ILE A 1 82 ? -15.504 4.857 20.225 1.00 91.19 82 ILE A C 1
ATOM 646 O O . ILE A 1 82 ? -15.347 6.065 20.407 1.00 91.19 82 ILE A O 1
ATOM 650 N N . PRO A 1 83 ? -15.047 3.954 21.106 1.00 93.94 83 PRO A N 1
ATOM 651 C CA . PRO A 1 83 ? -14.346 4.341 22.327 1.00 93.94 83 PRO A CA 1
ATOM 652 C C . PRO A 1 83 ? -12.920 4.835 22.030 1.00 93.94 83 PRO A C 1
ATOM 654 O O . PRO A 1 83 ? -12.269 4.322 21.122 1.00 93.94 83 PRO A O 1
ATOM 657 N N . TRP A 1 84 ? -12.413 5.785 22.827 1.00 95.25 84 TRP A N 1
ATOM 658 C CA . TRP A 1 84 ? -11.066 6.363 22.661 1.00 95.25 84 TRP A CA 1
ATOM 659 C C . TRP A 1 84 ? -9.957 5.307 22.635 1.00 95.25 84 TRP A C 1
ATOM 661 O O . TRP A 1 84 ? -9.139 5.333 21.726 1.00 95.25 84 TRP A O 1
ATOM 671 N N . ARG A 1 85 ? -10.036 4.282 23.495 1.00 95.19 85 ARG A N 1
ATOM 672 C CA . ARG A 1 85 ? -9.095 3.145 23.500 1.00 95.19 85 ARG A CA 1
ATOM 673 C C . ARG A 1 85 ? -8.921 2.454 22.140 1.00 95.19 85 ARG A C 1
ATOM 675 O O . ARG A 1 85 ? -7.872 1.899 21.860 1.00 95.19 85 ARG A O 1
ATOM 682 N N . MET A 1 86 ? -9.964 2.444 21.306 1.00 93.75 86 MET A N 1
ATOM 683 C CA . MET A 1 86 ? -9.916 1.840 19.970 1.00 93.75 86 MET A CA 1
ATOM 684 C C . MET A 1 86 ? -9.292 2.796 18.949 1.00 93.75 86 MET A C 1
ATOM 686 O O . MET A 1 86 ? -8.633 2.345 18.0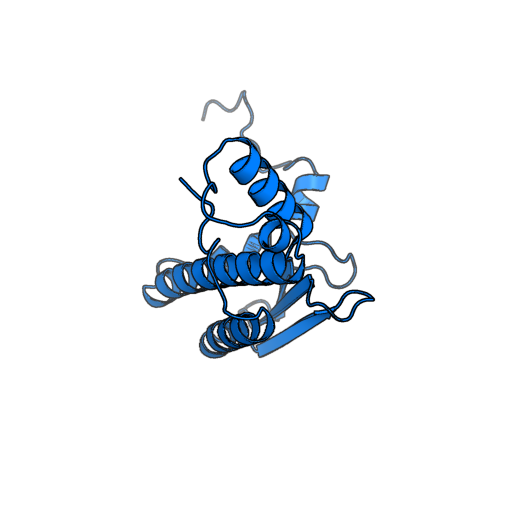24 1.00 93.75 86 MET A O 1
ATOM 690 N N . ILE A 1 87 ? -9.480 4.106 19.131 1.00 93.56 87 ILE A N 1
ATOM 691 C CA . ILE A 1 87 ? -8.855 5.159 18.320 1.00 93.56 87 ILE A CA 1
ATOM 692 C C . ILE A 1 87 ? -7.350 5.241 18.609 1.00 93.56 87 ILE A C 1
ATOM 694 O O . ILE A 1 87 ? -6.556 5.429 17.696 1.00 93.56 87 ILE A O 1
ATOM 698 N N . GLU A 1 88 ? -6.957 5.085 19.871 1.00 94.44 88 GLU A N 1
ATOM 699 C CA . GLU A 1 88 ? -5.562 5.136 20.329 1.00 94.44 88 GLU A CA 1
ATOM 700 C C . GLU A 1 88 ? -4.797 3.832 20.081 1.00 94.44 88 GLU A C 1
ATOM 702 O O . GLU A 1 88 ? -3.568 3.829 20.094 1.00 94.44 88 GLU A O 1
ATOM 707 N N . ASN A 1 89 ? -5.498 2.732 19.798 1.00 94.81 89 ASN A N 1
ATOM 708 C CA . ASN A 1 89 ? -4.861 1.480 19.421 1.00 94.81 89 ASN A CA 1
ATOM 709 C C . ASN A 1 89 ? -4.270 1.580 18.002 1.00 94.81 89 ASN A C 1
ATOM 711 O O . ASN A 1 89 ? -5.003 1.646 17.011 1.00 94.81 89 ASN A O 1
ATOM 715 N N . MET A 1 90 ? -2.940 1.542 17.904 1.00 93.88 90 MET A N 1
ATOM 716 C CA . MET A 1 90 ? -2.235 1.563 16.623 1.00 93.88 90 MET A CA 1
ATOM 717 C C . MET A 1 90 ? -2.586 0.361 15.745 1.00 93.88 90 MET A C 1
ATOM 719 O O . MET A 1 90 ? -2.821 0.550 14.555 1.00 93.88 90 MET A O 1
ATOM 723 N N . ASP A 1 91 ? -2.750 -0.841 16.297 1.00 94.12 91 ASP A N 1
ATOM 724 C CA . ASP A 1 91 ? -3.109 -2.029 15.508 1.00 94.12 91 ASP A CA 1
ATOM 725 C C . ASP A 1 91 ? -4.471 -1.871 14.820 1.00 94.12 91 ASP A C 1
ATOM 727 O O . ASP A 1 91 ? -4.690 -2.369 13.709 1.00 94.12 91 ASP A O 1
ATOM 731 N N . HIS A 1 92 ? -5.384 -1.115 15.441 1.00 95.62 92 HIS A N 1
ATOM 732 C CA . HIS A 1 92 ? -6.657 -0.751 14.822 1.00 95.62 92 HIS A CA 1
ATOM 733 C C . HIS A 1 92 ? -6.456 0.203 13.639 1.00 95.62 92 HIS A C 1
ATOM 735 O O . HIS A 1 92 ? -7.036 -0.002 12.571 1.00 95.62 92 HIS A O 1
ATOM 741 N N . ALA A 1 93 ? -5.585 1.207 13.780 1.00 96.00 93 ALA A N 1
ATOM 742 C CA . ALA A 1 93 ? -5.227 2.109 12.685 1.00 96.00 93 ALA A CA 1
ATOM 743 C C . ALA A 1 93 ? -4.533 1.370 11.522 1.00 96.00 93 ALA A C 1
ATOM 745 O O . ALA A 1 93 ? -4.864 1.616 10.359 1.00 96.00 93 ALA A O 1
ATOM 746 N N . HIS A 1 94 ? -3.645 0.413 11.818 1.00 95.88 94 HIS A N 1
ATOM 747 C CA . HIS A 1 94 ? -3.051 -0.481 10.818 1.00 95.88 94 HIS A CA 1
ATOM 748 C C . HIS A 1 94 ? -4.127 -1.297 10.090 1.00 95.88 94 HIS A C 1
ATOM 750 O O . HIS A 1 94 ? -4.163 -1.311 8.858 1.00 95.88 94 HIS A O 1
ATOM 756 N N . SER A 1 95 ? -5.041 -1.914 10.843 1.00 96.75 95 SER A N 1
ATOM 757 C CA . SER A 1 95 ? -6.124 -2.732 10.290 1.00 96.75 95 SER A CA 1
ATOM 758 C C . SER A 1 95 ? -7.011 -1.915 9.349 1.00 96.75 95 SER A C 1
ATOM 760 O O . SER A 1 95 ? -7.320 -2.352 8.241 1.00 96.75 95 SER A O 1
ATOM 762 N N . ILE A 1 96 ? -7.382 -0.691 9.741 1.00 97.25 96 ILE A N 1
ATOM 763 C CA . ILE A 1 96 ? -8.151 0.226 8.888 1.00 97.25 96 ILE A CA 1
ATOM 764 C C . ILE A 1 96 ? -7.375 0.573 7.617 1.00 97.25 96 ILE A C 1
ATOM 766 O O . ILE A 1 96 ? -7.927 0.471 6.520 1.00 97.25 96 ILE A O 1
ATOM 770 N N . GLY A 1 97 ? -6.110 0.975 7.756 1.00 97.44 97 GLY A N 1
ATOM 771 C CA . GLY A 1 97 ? -5.275 1.382 6.630 1.00 97.44 97 GLY A CA 1
ATOM 772 C C . GLY A 1 97 ? -5.137 0.284 5.582 1.00 97.44 97 GLY A C 1
ATOM 773 O O . GLY A 1 97 ? -5.432 0.513 4.409 1.00 97.44 97 GLY A O 1
ATOM 774 N N . TRP A 1 98 ? -4.808 -0.938 6.006 1.00 98.19 98 TRP A N 1
ATOM 775 C CA . TRP A 1 98 ? -4.713 -2.075 5.092 1.00 98.19 98 TRP A CA 1
ATOM 776 C C . TRP A 1 98 ? -6.050 -2.420 4.445 1.00 98.19 98 TRP A C 1
ATOM 778 O O . TRP A 1 98 ? -6.076 -2.760 3.265 1.00 98.19 98 TRP A O 1
ATOM 788 N N . ARG A 1 99 ? -7.179 -2.287 5.157 1.00 98.06 99 ARG A N 1
ATOM 789 C CA . ARG A 1 99 ? -8.504 -2.499 4.548 1.00 98.06 99 ARG A CA 1
ATOM 790 C C . ARG A 1 99 ? -8.791 -1.485 3.450 1.00 98.06 99 ARG A C 1
ATOM 792 O O . ARG A 1 99 ? -9.318 -1.862 2.410 1.00 98.06 99 ARG A O 1
ATOM 799 N N . ILE A 1 100 ? -8.441 -0.218 3.672 1.00 97.62 100 ILE A N 1
ATOM 800 C CA . ILE A 1 100 ? -8.582 0.834 2.659 1.00 97.62 100 ILE A CA 1
ATOM 801 C C . ILE A 1 100 ? -7.703 0.523 1.444 1.00 97.62 100 ILE A C 1
ATOM 803 O O . ILE A 1 100 ? -8.208 0.563 0.325 1.00 97.62 100 ILE A O 1
ATOM 807 N N . ILE A 1 101 ? -6.433 0.166 1.661 1.00 97.75 101 ILE A N 1
ATOM 808 C CA . ILE A 1 101 ? -5.506 -0.206 0.582 1.00 97.75 101 ILE A CA 1
ATOM 809 C C . ILE A 1 101 ? -6.052 -1.400 -0.201 1.00 97.75 101 ILE A C 1
ATOM 811 O O . ILE A 1 101 ? -6.104 -1.343 -1.423 1.00 97.75 101 ILE A O 1
ATOM 815 N N . LYS A 1 102 ? -6.524 -2.451 0.479 1.00 98.19 102 LYS A N 1
ATOM 816 C CA . LYS A 1 102 ? -7.101 -3.623 -0.184 1.00 98.19 102 LYS A CA 1
ATOM 817 C C . LYS A 1 102 ? -8.302 -3.258 -1.050 1.00 98.19 102 LYS A C 1
ATOM 819 O O . LYS A 1 102 ? -8.382 -3.699 -2.189 1.00 98.19 102 LYS A O 1
ATOM 824 N N . ASP A 1 103 ? -9.237 -2.472 -0.518 1.00 97.81 103 ASP A N 1
ATOM 825 C CA . ASP A 1 103 ? -10.419 -2.072 -1.281 1.00 97.81 103 ASP A CA 1
ATOM 826 C C . ASP A 1 103 ? -10.042 -1.202 -2.494 1.00 97.81 103 ASP A C 1
ATOM 828 O O . ASP A 1 103 ? -10.697 -1.290 -3.528 1.00 97.81 103 ASP A O 1
ATOM 832 N N . TRP A 1 104 ? -9.001 -0.368 -2.375 1.00 97.06 104 TRP A N 1
ATOM 833 C CA . TRP A 1 104 ? -8.462 0.400 -3.498 1.00 97.06 104 TRP A CA 1
ATOM 834 C C . TRP A 1 104 ? -7.826 -0.517 -4.548 1.00 97.06 104 TRP A C 1
ATOM 836 O O . TRP A 1 104 ? -8.212 -0.426 -5.707 1.00 97.06 104 TRP A O 1
ATOM 846 N N . ILE A 1 105 ? -6.942 -1.441 -4.151 1.00 97.12 105 ILE A N 1
ATOM 847 C CA . ILE A 1 105 ? -6.317 -2.413 -5.065 1.00 97.12 105 ILE A CA 1
ATOM 848 C C . ILE A 1 105 ? -7.391 -3.226 -5.786 1.00 97.12 105 ILE A C 1
ATOM 850 O O . ILE A 1 105 ? -7.341 -3.334 -7.003 1.00 97.12 105 ILE A O 1
ATOM 854 N N . ALA A 1 106 ? -8.388 -3.748 -5.068 1.00 97.25 106 ALA A N 1
ATOM 855 C CA . ALA A 1 106 ? -9.465 -4.531 -5.670 1.00 97.25 106 ALA A CA 1
ATOM 856 C C . ALA A 1 106 ? -10.235 -3.733 -6.736 1.00 97.25 106 ALA A C 1
ATOM 858 O O . ALA A 1 106 ? -10.563 -4.272 -7.787 1.00 97.25 106 ALA A O 1
ATOM 859 N N . ALA A 1 107 ? -10.483 -2.442 -6.492 1.00 97.06 107 ALA A N 1
ATOM 860 C CA . ALA A 1 107 ? -11.110 -1.572 -7.481 1.00 97.06 107 ALA A CA 1
ATOM 861 C C . ALA A 1 107 ? -10.213 -1.339 -8.708 1.00 97.06 107 ALA A C 1
ATOM 863 O O . ALA A 1 107 ? -10.725 -1.292 -9.820 1.00 97.06 107 ALA A O 1
ATOM 864 N N . GLN A 1 108 ? -8.893 -1.217 -8.527 1.00 96.25 108 GLN A N 1
ATOM 865 C CA . GLN A 1 108 ? -7.969 -1.092 -9.657 1.00 96.25 108 GLN A CA 1
ATOM 866 C C . GLN A 1 108 ? -7.88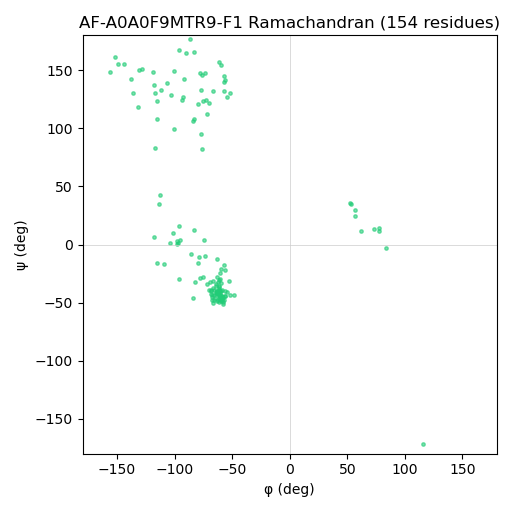0 -2.382 -10.477 1.00 96.25 108 GLN A C 1
ATOM 868 O O . GLN A 1 108 ? -7.889 -2.321 -11.700 1.00 96.25 108 GLN A O 1
ATOM 873 N N . MET A 1 109 ? -7.862 -3.544 -9.818 1.00 95.19 109 MET A N 1
ATOM 874 C CA . MET A 1 109 ? -7.883 -4.838 -10.505 1.00 95.19 109 MET A CA 1
ATOM 875 C C . MET A 1 109 ? -9.148 -5.013 -11.337 1.00 95.19 109 MET A C 1
ATOM 877 O O . MET A 1 109 ? -9.056 -5.434 -12.479 1.00 95.19 109 MET A O 1
ATOM 881 N N . ALA A 1 110 ? -10.304 -4.576 -10.833 1.00 96.12 110 ALA A N 1
ATOM 882 C CA . ALA A 1 110 ? -11.534 -4.592 -11.619 1.00 96.12 110 ALA A CA 1
ATOM 883 C C . ALA A 1 110 ? -11.435 -3.745 -12.905 1.00 96.12 110 ALA A C 1
ATOM 885 O O . ALA A 1 110 ? -12.032 -4.116 -13.907 1.00 96.12 110 ALA A O 1
ATOM 886 N N . LEU A 1 111 ? -10.683 -2.632 -12.903 1.00 96.81 111 LEU A N 1
ATOM 887 C CA . LEU A 1 111 ? -10.428 -1.839 -14.117 1.00 96.81 111 LEU A CA 1
ATOM 888 C C . LEU A 1 111 ? -9.466 -2.544 -15.085 1.00 96.81 111 LEU A C 1
ATOM 890 O O . LEU A 1 111 ? -9.616 -2.406 -16.297 1.00 96.81 111 LEU A O 1
ATOM 894 N N . ILE A 1 112 ? -8.500 -3.298 -14.557 1.00 94.75 112 ILE A N 1
ATOM 895 C CA . ILE A 1 112 ? -7.573 -4.116 -15.350 1.00 94.75 112 ILE A CA 1
ATOM 896 C C . ILE A 1 112 ? -8.320 -5.283 -16.010 1.00 94.75 112 ILE A C 1
ATOM 898 O O . ILE A 1 112 ? -8.125 -5.540 -17.192 1.00 94.75 112 ILE A O 1
ATOM 902 N N . GLU A 1 113 ? -9.222 -5.948 -15.281 1.00 94.56 113 GLU A N 1
ATOM 903 C CA . GLU A 1 113 ? -10.038 -7.066 -15.782 1.00 94.56 113 GLU A CA 1
ATOM 904 C C . GLU A 1 113 ? -10.944 -6.671 -16.959 1.00 94.56 113 GLU A C 1
ATOM 906 O O . GLU A 1 113 ? -11.235 -7.503 -17.814 1.00 94.56 113 GLU A O 1
ATOM 911 N N . ILE A 1 114 ? -11.381 -5.410 -17.018 1.00 96.88 114 ILE A N 1
ATOM 912 C CA . ILE A 1 114 ? -12.164 -4.863 -18.140 1.00 96.88 114 ILE A CA 1
ATOM 913 C C . ILE A 1 114 ? -11.295 -4.129 -19.174 1.00 96.88 114 ILE A C 1
ATOM 915 O O . ILE A 1 114 ? -11.824 -3.352 -19.967 1.00 96.88 114 ILE A O 1
ATOM 919 N N . GLU A 1 115 ? -9.975 -4.334 -19.135 1.00 94.38 115 GLU A N 1
ATOM 920 C CA . GLU A 1 115 ? -8.990 -3.795 -20.086 1.00 94.38 115 GLU A CA 1
ATOM 921 C C . GLU A 1 115 ? -8.999 -2.257 -20.205 1.00 94.38 115 GLU A C 1
ATOM 923 O O . GLU A 1 115 ? -8.570 -1.688 -21.208 1.00 94.38 115 GLU A O 1
ATOM 928 N N . MET A 1 116 ? -9.468 -1.547 -19.171 1.00 96.50 116 MET A N 1
ATOM 929 C CA . MET A 1 116 ? -9.483 -0.079 -19.167 1.00 96.50 116 MET A CA 1
ATOM 930 C C . MET A 1 116 ? -8.110 0.529 -18.878 1.00 96.50 116 MET A C 1
ATOM 932 O O . MET A 1 116 ? -7.844 1.661 -19.283 1.00 96.50 116 MET A O 1
ATOM 936 N N . VAL A 1 117 ? -7.273 -0.188 -18.128 1.00 95.75 117 VAL A N 1
ATOM 937 C CA . VAL A 1 117 ? -5.930 0.234 -17.718 1.00 95.75 117 VAL A CA 1
ATOM 938 C C . VAL A 1 117 ? -5.018 -0.981 -17.570 1.00 95.75 117 VAL A C 1
ATOM 940 O O . VAL A 1 117 ? -5.486 -2.081 -17.281 1.00 95.75 117 VAL A O 1
ATOM 943 N N . THR A 1 118 ? -3.710 -0.779 -17.702 1.00 92.81 118 THR A N 1
ATOM 944 C CA . THR A 1 118 ? -2.706 -1.797 -17.358 1.00 92.81 118 THR A CA 1
ATOM 945 C C . THR A 1 118 ? -2.262 -1.678 -15.896 1.00 92.81 118 THR A C 1
ATOM 947 O O . THR A 1 118 ? -2.479 -0.654 -15.236 1.00 92.81 118 THR A O 1
ATOM 950 N N . ILE A 1 119 ? -1.600 -2.715 -15.374 1.00 93.31 119 ILE A N 1
ATOM 951 C CA . ILE A 1 119 ? -1.034 -2.707 -14.015 1.00 93.31 119 ILE A CA 1
ATOM 952 C C . ILE A 1 119 ? -0.029 -1.561 -13.867 1.00 93.31 119 ILE A C 1
ATOM 954 O O . ILE A 1 119 ? -0.068 -0.817 -12.887 1.00 93.31 119 ILE A O 1
ATOM 958 N N . GLU A 1 120 ? 0.839 -1.371 -14.858 1.00 93.56 120 GLU A N 1
ATOM 959 C CA . GLU A 1 120 ? 1.832 -0.305 -14.872 1.00 93.56 120 GLU A CA 1
ATOM 960 C C . GLU A 1 120 ? 1.157 1.057 -14.806 1.00 93.56 120 GLU A C 1
ATOM 962 O O . GLU A 1 120 ? 1.576 1.870 -13.998 1.00 93.56 120 GLU A O 1
ATOM 967 N N . GLN A 1 121 ? 0.086 1.303 -15.566 1.00 94.88 121 GLN A N 1
ATOM 968 C CA . GLN A 1 121 ? -0.628 2.585 -15.539 1.00 94.88 121 GLN A CA 1
ATOM 969 C C . GLN A 1 121 ? -1.226 2.895 -14.161 1.00 94.88 121 GLN A C 1
ATOM 971 O O . GLN A 1 121 ? -1.111 4.021 -13.674 1.00 94.88 121 GLN A O 1
ATOM 976 N N . VAL A 1 122 ? -1.826 1.897 -13.511 1.00 95.00 122 VAL A N 1
ATOM 977 C CA . VAL A 1 122 ? -2.406 2.037 -12.167 1.00 95.00 122 VAL A CA 1
ATOM 978 C C . VAL A 1 122 ?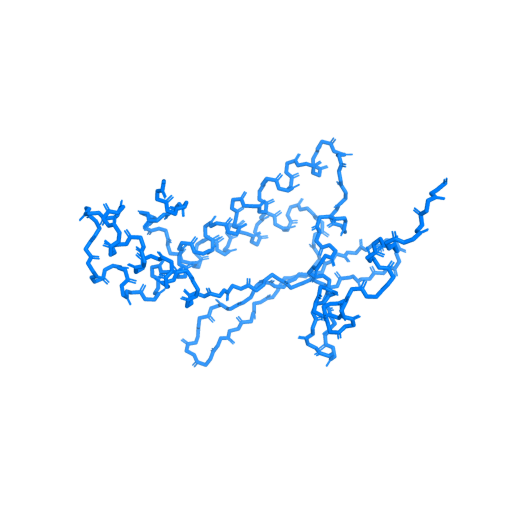 -1.329 2.318 -11.125 1.00 95.00 122 VAL A C 1
ATOM 980 O O . VAL A 1 122 ? -1.478 3.197 -10.270 1.00 95.00 122 VAL A O 1
ATOM 983 N N . PHE A 1 123 ? -0.254 1.531 -11.154 1.00 96.38 123 PHE A N 1
ATOM 984 C CA . PHE A 1 123 ? 0.747 1.521 -10.096 1.00 96.38 123 PHE A CA 1
ATOM 985 C C . PHE A 1 123 ? 1.970 2.383 -10.407 1.00 96.38 123 PHE A C 1
ATOM 987 O O . PHE A 1 123 ? 2.841 2.494 -9.548 1.00 96.38 123 PHE A O 1
ATOM 994 N N . LEU A 1 124 ? 2.030 3.059 -11.561 1.00 96.81 124 LEU A N 1
ATOM 995 C CA . LEU A 1 124 ? 3.173 3.869 -11.996 1.00 96.81 124 LEU A CA 1
ATOM 996 C C . LEU A 1 124 ? 3.689 4.835 -10.919 1.00 96.81 124 LEU A C 1
ATOM 998 O O . LEU A 1 124 ? 4.902 4.881 -10.707 1.00 96.81 124 LEU A O 1
ATOM 1002 N N . PRO A 1 125 ? 2.831 5.565 -10.171 1.00 97.31 125 PRO A N 1
ATOM 1003 C CA . PRO A 1 125 ? 3.306 6.459 -9.113 1.00 97.31 125 PRO A CA 1
ATOM 1004 C C . PRO A 1 125 ? 4.082 5.735 -8.002 1.00 97.31 125 PRO A C 1
ATOM 1006 O O . PRO A 1 125 ? 4.912 6.350 -7.337 1.00 97.31 125 PRO A O 1
ATOM 1009 N N . TYR A 1 126 ? 3.829 4.438 -7.823 1.00 97.88 126 TYR A N 1
ATOM 1010 C CA . TYR A 1 126 ? 4.434 3.553 -6.830 1.00 97.88 126 TYR A CA 1
ATOM 1011 C C . TYR A 1 126 ? 5.606 2.732 -7.373 1.00 97.88 126 TYR A C 1
ATOM 1013 O O . TYR A 1 126 ? 6.170 1.933 -6.621 1.00 97.88 126 TYR A O 1
ATOM 1021 N N . ALA A 1 127 ? 5.981 2.910 -8.644 1.00 97.75 127 ALA A N 1
ATOM 1022 C CA . ALA A 1 127 ? 7.165 2.286 -9.224 1.00 97.75 127 ALA A CA 1
ATOM 1023 C C . ALA A 1 127 ? 8.389 2.617 -8.369 1.00 97.75 127 ALA A C 1
ATOM 1025 O O . ALA A 1 127 ? 8.621 3.784 -8.054 1.00 97.75 127 ALA A O 1
ATOM 1026 N N . TYR A 1 128 ? 9.134 1.601 -7.947 1.00 98.25 128 TYR A N 1
ATOM 1027 C CA . TYR A 1 128 ? 10.033 1.706 -6.807 1.00 98.25 128 TYR A CA 1
ATOM 1028 C C . TYR A 1 128 ? 11.495 1.536 -7.203 1.00 98.25 128 TYR A C 1
ATOM 1030 O O . TYR A 1 128 ? 11.900 0.523 -7.757 1.00 98.25 128 TYR A O 1
ATOM 1038 N N . ASP A 1 129 ? 12.323 2.520 -6.881 1.00 97.12 129 ASP A N 1
ATOM 1039 C CA . ASP A 1 129 ? 13.768 2.399 -7.020 1.00 97.12 129 ASP A CA 1
ATOM 1040 C C . ASP A 1 129 ? 14.340 1.686 -5.792 1.00 97.12 129 ASP A C 1
ATOM 1042 O O . ASP A 1 129 ? 14.391 2.256 -4.701 1.00 97.12 129 ASP A O 1
ATOM 1046 N N . LEU A 1 130 ? 14.769 0.435 -5.970 1.00 94.50 130 LEU A N 1
ATOM 1047 C CA . LEU A 1 130 ? 15.343 -0.375 -4.891 1.00 94.50 130 LEU A CA 1
ATOM 1048 C C . LEU A 1 130 ? 16.643 0.215 -4.326 1.00 94.50 130 LEU A C 1
ATOM 1050 O O . LEU A 1 130 ? 16.947 -0.021 -3.162 1.00 94.50 130 LEU A O 1
ATOM 1054 N N . VAL A 1 131 ? 17.404 0.972 -5.124 1.00 95.00 131 VAL A N 1
ATOM 1055 C CA . VAL A 1 131 ? 18.699 1.534 -4.711 1.00 95.00 131 VAL A CA 1
ATOM 1056 C C . VAL A 1 131 ? 18.499 2.841 -3.954 1.00 95.00 131 VAL A C 1
ATOM 1058 O O . VAL A 1 131 ? 19.103 3.054 -2.907 1.00 95.00 131 VAL A O 1
ATOM 1061 N N . LYS A 1 132 ? 17.646 3.728 -4.476 1.00 95.75 132 LYS A N 1
ATOM 1062 C CA . LYS A 1 132 ? 17.371 5.039 -3.860 1.00 95.75 132 LYS A CA 1
ATOM 1063 C C . LYS A 1 132 ? 16.289 4.999 -2.783 1.00 95.75 132 LYS A C 1
ATOM 1065 O O . LYS A 1 132 ? 16.058 5.996 -2.109 1.00 95.75 132 LYS A O 1
ATOM 1070 N N . GLU A 1 133 ? 15.623 3.860 -2.640 1.00 95.38 133 GLU A N 1
ATOM 1071 C CA . GLU A 1 133 ? 14.480 3.646 -1.762 1.00 95.38 133 GLU A CA 1
ATOM 1072 C C . GLU A 1 133 ? 13.327 4.656 -1.933 1.00 95.38 133 GLU A C 1
ATOM 1074 O O . GLU A 1 133 ? 12.610 4.962 -0.976 1.00 95.38 133 GLU A O 1
ATOM 1079 N N . GLU A 1 134 ? 13.069 5.108 -3.157 1.00 96.06 134 GLU A N 1
ATOM 1080 C CA . GLU A 1 134 ? 12.035 6.104 -3.460 1.00 96.06 134 GLU A CA 1
ATOM 1081 C C . GLU A 1 134 ? 11.090 5.636 -4.574 1.00 96.06 134 GLU A C 1
ATOM 1083 O O . GLU A 1 134 ? 11.471 4.860 -5.454 1.00 96.06 134 GLU A O 1
ATOM 1088 N N . THR A 1 135 ? 9.840 6.101 -4.545 1.00 97.94 135 THR A N 1
ATOM 1089 C CA . THR A 1 135 ? 8.885 5.846 -5.633 1.00 97.94 135 THR A CA 1
ATOM 1090 C C . THR A 1 135 ? 9.055 6.844 -6.783 1.00 97.94 135 THR A C 1
ATOM 1092 O O . THR A 1 135 ? 9.671 7.901 -6.622 1.00 97.94 135 THR A O 1
ATOM 1095 N N . LEU A 1 136 ? 8.473 6.566 -7.954 1.00 97.62 136 LEU A N 1
ATOM 1096 C CA . LEU A 1 136 ? 8.409 7.539 -9.046 1.00 97.62 136 LEU A CA 1
ATOM 1097 C C . LEU A 1 136 ? 7.728 8.836 -8.597 1.00 97.62 136 LEU A C 1
ATOM 1099 O O . LEU A 1 136 ? 8.194 9.923 -8.940 1.00 97.62 136 LEU A O 1
ATOM 1103 N N . TYR A 1 137 ? 6.665 8.737 -7.798 1.00 97.44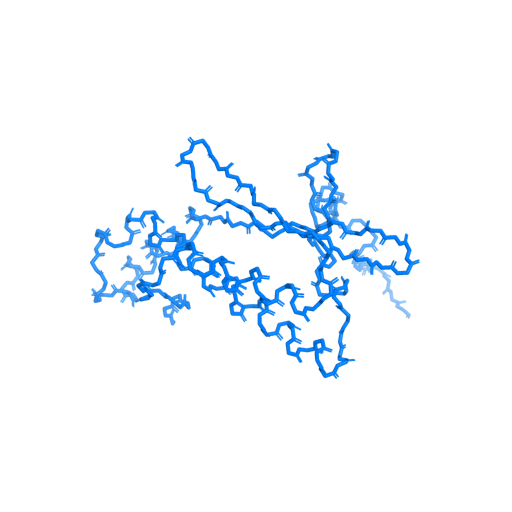 137 TYR A N 1
ATOM 1104 C CA . TYR A 1 137 ? 6.030 9.911 -7.216 1.00 97.44 137 TYR A CA 1
ATOM 1105 C C . TYR A 1 137 ? 7.015 10.732 -6.372 1.00 97.44 137 TYR A C 1
ATOM 1107 O O . TYR A 1 137 ? 7.078 11.950 -6.529 1.00 97.44 137 TYR A O 1
ATOM 1115 N N . ASP A 1 138 ? 7.821 10.088 -5.523 1.00 97.12 138 ASP A N 1
ATOM 1116 C CA . ASP A 1 138 ? 8.821 10.775 -4.695 1.00 97.12 138 ASP A CA 1
ATOM 1117 C C . ASP A 1 138 ? 9.892 11.469 -5.557 1.00 97.12 138 ASP A C 1
ATOM 1119 O O . ASP A 1 138 ? 10.226 12.635 -5.313 1.00 97.12 138 ASP A O 1
ATOM 1123 N N . LYS A 1 139 ? 10.355 10.807 -6.629 1.00 96.44 139 LYS A N 1
ATOM 1124 C CA . LYS A 1 139 ? 11.279 11.385 -7.622 1.00 96.44 139 LYS A CA 1
ATOM 1125 C C . LYS A 1 139 ? 10.708 12.646 -8.261 1.00 96.44 139 LYS A C 1
ATOM 1127 O O . LYS A 1 139 ? 11.374 13.683 -8.312 1.00 96.44 139 LYS A O 1
ATOM 1132 N N . LEU A 1 140 ? 9.473 12.563 -8.754 1.00 96.94 140 LEU A N 1
ATOM 1133 C CA . LEU A 1 140 ? 8.796 13.676 -9.416 1.00 96.94 140 LEU A CA 1
ATOM 1134 C C . LEU A 1 140 ? 8.535 14.819 -8.438 1.00 96.94 140 LEU A C 1
ATOM 1136 O O . LEU A 1 140 ? 8.824 15.974 -8.747 1.00 96.94 140 LEU A O 1
ATOM 1140 N N . LYS A 1 141 ? 8.074 14.503 -7.227 1.00 96.62 141 LYS A N 1
ATOM 1141 C CA . LYS A 1 141 ? 7.830 15.483 -6.170 1.00 96.62 141 LYS A CA 1
ATOM 1142 C C . LYS A 1 141 ? 9.106 16.229 -5.777 1.00 96.62 141 LYS A C 1
ATOM 1144 O O . LYS A 1 141 ? 9.067 17.448 -5.626 1.00 96.62 141 LYS A O 1
ATOM 1149 N N . THR A 1 142 ? 10.237 15.534 -5.659 1.00 96.12 142 THR A N 1
ATOM 1150 C CA . THR A 1 142 ? 11.546 16.146 -5.360 1.00 96.12 142 THR A CA 1
ATOM 1151 C C . THR A 1 142 ? 11.966 17.135 -6.449 1.00 96.12 142 THR A C 1
ATOM 1153 O O . THR A 1 142 ? 12.498 18.203 -6.155 1.00 96.12 142 THR A O 1
ATOM 1156 N N . LYS A 1 143 ? 11.635 16.835 -7.709 1.00 94.94 143 LYS A N 1
ATOM 1157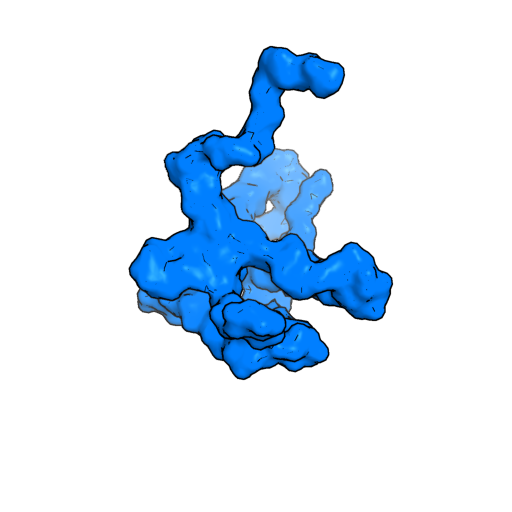 C CA . LYS A 1 143 ? 11.813 17.737 -8.856 1.00 94.94 143 LYS A CA 1
ATOM 1158 C C . LYS A 1 143 ? 10.674 18.747 -9.033 1.00 94.94 143 LYS A C 1
ATOM 1160 O O . LYS A 1 143 ? 10.582 19.371 -10.084 1.00 94.94 143 LYS A O 1
ATOM 1165 N N . ARG A 1 144 ? 9.793 18.907 -8.037 1.00 94.62 144 ARG A N 1
ATOM 1166 C CA . ARG A 1 144 ? 8.622 19.803 -8.074 1.00 94.62 144 ARG A CA 1
ATOM 1167 C C . ARG A 1 144 ? 7.724 19.577 -9.297 1.00 94.62 144 ARG A C 1
ATOM 1169 O O . ARG A 1 144 ? 7.164 20.526 -9.830 1.00 94.62 144 ARG A O 1
ATOM 1176 N N . PHE A 1 145 ? 7.607 18.324 -9.736 1.00 95.06 145 PHE A N 1
ATOM 1177 C CA . PHE A 1 145 ? 6.841 17.920 -10.917 1.00 95.06 145 PHE A CA 1
ATOM 1178 C C . PHE A 1 145 ? 7.273 18.639 -12.209 1.00 95.06 145 PHE A C 1
ATOM 1180 O O . PHE A 1 145 ? 6.461 18.841 -13.109 1.00 95.06 145 PHE A O 1
ATOM 1187 N N . ALA A 1 146 ? 8.552 19.022 -12.315 1.00 90.62 146 ALA A N 1
ATOM 1188 C CA . ALA A 1 146 ? 9.101 19.624 -13.527 1.00 90.62 146 ALA A CA 1
ATOM 1189 C C . ALA A 1 146 ? 8.799 18.759 -14.765 1.00 90.62 146 ALA A C 1
ATOM 1191 O O . ALA A 1 146 ? 9.035 17.550 -14.751 1.00 90.62 146 ALA A O 1
ATOM 1192 N N . GLY A 1 147 ? 8.269 19.390 -15.816 1.00 89.56 147 GLY A N 1
ATOM 1193 C CA . GLY A 1 147 ? 7.828 18.728 -17.049 1.00 89.56 147 GLY A CA 1
ATOM 1194 C C . GLY A 1 147 ? 6.418 18.124 -17.005 1.00 89.56 147 GLY A C 1
ATOM 1195 O O . GLY A 1 147 ? 5.964 17.613 -18.020 1.00 89.56 147 GLY A O 1
ATOM 1196 N N . LEU A 1 148 ? 5.724 18.174 -15.862 1.00 91.56 148 LEU A N 1
ATOM 1197 C CA . LEU A 1 148 ? 4.327 17.729 -15.721 1.00 91.56 148 LEU A CA 1
ATOM 1198 C C . LEU A 1 148 ? 3.359 18.868 -15.385 1.00 91.56 148 LEU A C 1
ATOM 1200 O O . LEU A 1 148 ? 2.146 18.691 -15.476 1.00 91.56 148 LEU A O 1
ATOM 1204 N N . LEU A 1 149 ? 3.877 20.014 -14.941 1.00 92.50 149 LEU A N 1
ATOM 1205 C CA . LEU A 1 149 ? 3.067 21.201 -14.701 1.00 92.50 149 LEU A CA 1
ATOM 1206 C C . LEU A 1 149 ? 2.752 21.859 -16.043 1.00 92.50 149 LEU A C 1
ATOM 1208 O O . LEU A 1 149 ? 3.660 22.044 -16.852 1.00 92.50 149 LEU A O 1
ATOM 1212 N N . ALA A 1 150 ? 1.485 22.219 -16.254 1.00 87.38 150 ALA A N 1
ATOM 1213 C CA . ALA A 1 150 ? 1.110 23.079 -17.367 1.00 87.38 150 ALA A CA 1
ATOM 1214 C C . ALA A 1 150 ? 1.900 24.387 -17.264 1.00 87.38 150 ALA A C 1
ATOM 1216 O O . ALA A 1 150 ? 1.982 24.972 -16.177 1.00 87.38 150 ALA A O 1
ATOM 1217 N N . ASP A 1 151 ? 2.493 24.819 -18.372 1.00 79.94 151 ASP A N 1
ATOM 1218 C CA . ASP A 1 151 ? 3.101 26.137 -18.429 1.00 79.94 151 ASP A CA 1
ATOM 1219 C C . ASP A 1 151 ? 1.956 27.168 -18.407 1.00 79.94 151 ASP A C 1
ATOM 1221 O O . ASP A 1 151 ? 1.045 27.086 -19.237 1.00 79.94 151 ASP A O 1
ATOM 1225 N N . PRO A 1 152 ? 1.922 28.089 -17.425 1.00 69.44 152 PRO A N 1
ATOM 1226 C CA . PRO A 1 152 ? 0.863 29.090 -17.334 1.00 69.44 152 PRO A CA 1
ATOM 1227 C C . PRO A 1 152 ? 0.732 29.970 -18.588 1.00 69.44 152 PRO A C 1
ATOM 1229 O O . PRO A 1 152 ? -0.328 30.573 -18.765 1.00 69.44 152 PRO A O 1
ATOM 1232 N N . ASP A 1 153 ? 1.752 30.017 -19.453 1.00 70.56 153 ASP A N 1
ATOM 1233 C CA . ASP A 1 153 ? 1.756 30.791 -20.698 1.00 70.56 153 ASP A CA 1
ATOM 1234 C C . ASP A 1 153 ? 1.565 29.947 -21.978 1.00 70.56 153 ASP A C 1
ATOM 1236 O O . ASP A 1 153 ? 1.513 30.508 -23.077 1.00 70.56 153 ASP A O 1
ATOM 1240 N N . ASP A 1 154 ? 1.391 28.624 -21.868 1.00 69.50 154 ASP A N 1
ATOM 1241 C CA . ASP A 1 154 ? 1.112 27.735 -23.006 1.00 69.50 154 ASP A CA 1
ATOM 1242 C C . ASP A 1 154 ? -0.355 27.872 -23.441 1.00 69.50 154 ASP A C 1
ATOM 1244 O O . ASP A 1 154 ? -1.261 27.136 -23.039 1.00 69.50 154 ASP A O 1
ATOM 1248 N N . LYS A 1 155 ? -0.610 28.914 -24.236 1.00 57.19 155 LYS A N 1
ATOM 1249 C CA . LYS A 1 155 ? -1.824 29.033 -25.044 1.00 57.19 155 LYS A CA 1
ATOM 1250 C C . LYS A 1 155 ? -1.637 28.115 -26.248 1.00 57.19 155 LYS A C 1
ATOM 1252 O O . LYS A 1 155 ? -0.993 28.532 -27.207 1.00 57.19 155 LYS A O 1
ATOM 1257 N N . GLY A 1 156 ? -2.147 26.888 -26.135 1.00 62.91 156 GLY A N 1
ATOM 1258 C CA . GLY A 1 156 ? -2.075 25.866 -27.186 1.00 62.91 156 GLY A CA 1
ATOM 1259 C C . GLY A 1 156 ? -2.504 26.319 -28.578 1.00 62.91 156 GLY A C 1
ATOM 1260 O O . GLY A 1 156 ? -3.173 27.373 -28.707 1.00 62.91 156 GLY A O 1
#

Secondary structure (DSSP, 8-state):
-PPTTTT----HHHHHHHHHHHHHTTTEEEEEEEE-TTS-EEEEEEEEEETTEEEEEEEE--HHHHHHHHHHHHHTTTTTTS-HHHHH-HHHHHHHHHHHHHHHHHHHHHHHHTTSS-HHHHHGGGBEETTTTEEHHHHHHHTTTTTTSPPTT---

Nearest PDB structures (foldseek):
  8euf-assembly1_T  TM=5.885E-01  e=3.145E-01  Saccharomyces cerevisiae S288C
  8x15-assembly1_O  TM=4.419E-01  e=9.420E-02  Homo sapiens
  8etu-assembly1_U  TM=5.793E-01  e=9.305E-01  Saccharomyces cerevisiae S288C
  4wiw-assembly6_F  TM=3.294E-01  e=2.624E-01  Desulfitobacterium hafniense DCB-2
  2k7h-assembly1_A  TM=7.002E-01  e=6.028E+00  Glycine max

Foldseek 3Di:
DDQPCLVDPDFLVNLVVLVVVLVVVQQWDDWDFDADPVRDTQWIKTWHQDPVGIWIFIDGFDLVVLLVSLVVCVVVVVPVPDDVVLSPDSRSSSNSRSVVVSVVSVVVVVCVVVVVDDPCRVRQQRGADPVVRDGVVRVCVVVVVPPNDDDPPPPD

Radius of gyration: 18.03 Å; Cα contacts (8 Å, |Δi|>4): 191; chains: 1; bounding box: 39×44×51 Å

Mean predicted aligned error: 4.09 Å

pLDDT: mean 94.05, std 6.04, range [57.19, 98.38]

Sequence (156 aa):
MPLKNYSTKIPSERTIAEIEKILATHGVTDIWKKYNGAGQVTAVNFVVDTEFGKMPFRLPMKPDAVQQILKDQKNSGKLKKIPWRMIENMDHAHSIGWRIIKDWIAAQMALIEIEMVTIEQVFLPYAYDLVKEETLYDKLKTKRFAGLLADPDDKG